Protein AF-A0A800JQ30-F1 (afdb_monomer_lite)

Radius of gyration: 18.28 Å; chains: 1; bounding box: 41×37×45 Å

Secondary structure (DSSP, 8-state):
----PPP---S---------TTS-HHHHHHHHHHHHHHTT--------PPP--PPPTT---

Structure (mmCIF, N/CA/C/O backbone):
data_AF-A0A800JQ30-F1
#
_entry.id   AF-A0A800JQ30-F1
#
loop_
_atom_site.group_PDB
_atom_site.id
_atom_site.type_symbol
_atom_site.label_atom_id
_atom_site.label_alt_id
_atom_site.label_comp_id
_atom_site.label_asym_id
_atom_site.label_en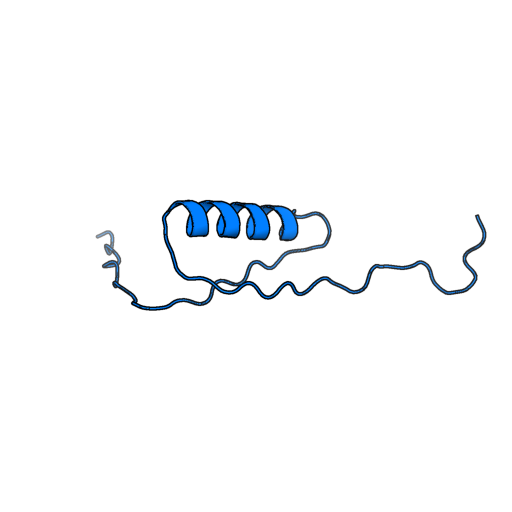tity_id
_atom_site.label_seq_id
_atom_site.pdbx_PDB_ins_code
_atom_site.Cartn_x
_atom_site.Cartn_y
_atom_site.Cartn_z
_atom_site.occupancy
_atom_site.B_iso_or_equiv
_atom_site.auth_seq_id
_atom_site.auth_comp_id
_atom_site.auth_asym_id
_atom_site.auth_atom_id
_atom_site.pdbx_PDB_model_num
ATOM 1 N N . MET A 1 1 ? -16.581 31.352 10.470 1.00 51.28 1 MET A N 1
ATOM 2 C CA . MET A 1 1 ? -16.813 30.192 11.355 1.00 51.28 1 MET A CA 1
ATOM 3 C C . MET A 1 1 ? -16.238 28.972 10.662 1.00 51.28 1 MET A C 1
ATOM 5 O O . MET A 1 1 ? -16.608 28.735 9.523 1.00 51.28 1 MET A O 1
ATOM 9 N N . SER A 1 2 ? -15.279 28.282 11.283 1.00 58.25 2 SER A N 1
ATOM 10 C CA . SER A 1 2 ? -14.658 27.089 10.697 1.00 58.25 2 SER A CA 1
ATOM 11 C C . SER A 1 2 ? -15.631 25.917 10.822 1.00 58.25 2 SER A C 1
ATOM 13 O O . SER A 1 2 ? -15.980 25.523 11.936 1.00 58.25 2 SER A O 1
ATOM 15 N N . THR A 1 3 ? -16.137 25.413 9.701 1.00 64.12 3 THR A N 1
ATOM 16 C CA . THR A 1 3 ? -16.960 24.201 9.658 1.00 64.12 3 THR A CA 1
ATOM 17 C C . THR A 1 3 ? -16.097 23.014 10.066 1.00 64.12 3 THR A C 1
ATOM 19 O O . THR A 1 3 ? -15.249 22.565 9.300 1.00 64.12 3 THR A O 1
ATOM 22 N N . LYS A 1 4 ? -16.296 22.510 11.288 1.00 69.75 4 LYS A N 1
ATOM 23 C CA . LYS A 1 4 ? -15.758 21.210 11.695 1.00 69.75 4 LYS A CA 1
ATOM 24 C C . LYS A 1 4 ? -16.473 20.131 10.889 1.00 69.75 4 LYS A C 1
ATOM 26 O O . LYS A 1 4 ? -17.660 19.895 11.101 1.00 69.75 4 LYS A O 1
ATOM 31 N N . THR A 1 5 ? -15.751 19.483 9.985 1.00 79.62 5 THR A N 1
ATOM 32 C CA . THR A 1 5 ? -16.195 18.229 9.377 1.00 79.62 5 THR A CA 1
ATOM 33 C C . THR A 1 5 ? -16.346 17.202 10.496 1.00 79.62 5 THR A C 1
ATOM 35 O O . THR A 1 5 ? -15.381 16.924 11.208 1.00 79.62 5 THR A O 1
ATOM 38 N N . GLN A 1 6 ? -17.561 16.694 10.710 1.00 84.38 6 GLN A N 1
ATOM 39 C CA . GLN A 1 6 ? -17.774 15.579 11.630 1.00 84.38 6 GLN A CA 1
ATOM 40 C C . GLN A 1 6 ? -17.170 14.324 11.001 1.00 84.38 6 GLN A C 1
ATOM 42 O O . GLN A 1 6 ? -17.446 14.028 9.839 1.00 84.38 6 GLN A O 1
ATOM 47 N N . ALA A 1 7 ? -16.320 13.625 11.752 1.00 87.19 7 ALA A N 1
ATOM 48 C CA . ALA A 1 7 ? -15.816 12.326 11.341 1.00 87.19 7 ALA A CA 1
ATOM 49 C C . ALA A 1 7 ? -16.984 11.335 11.304 1.00 87.19 7 ALA A C 1
ATOM 51 O O . ALA A 1 7 ? -17.796 11.293 12.229 1.00 87.19 7 ALA A O 1
ATOM 52 N N . VAL A 1 8 ? -17.077 10.583 10.213 1.00 91.44 8 VAL A N 1
ATOM 53 C CA . VAL A 1 8 ? -18.055 9.510 10.045 1.00 91.44 8 VAL A CA 1
ATOM 54 C C . VAL A 1 8 ? -17.299 8.202 10.202 1.00 91.44 8 VAL A C 1
ATOM 56 O O . VAL A 1 8 ? -16.324 7.976 9.489 1.00 91.44 8 VAL A O 1
ATOM 59 N N . GLU A 1 9 ? -17.739 7.371 11.141 1.00 91.81 9 GLU A N 1
ATOM 60 C CA . GLU A 1 9 ? -17.232 6.008 11.303 1.00 91.81 9 GLU A CA 1
ATOM 61 C C . GLU A 1 9 ? -17.748 5.142 10.148 1.00 91.81 9 GLU A C 1
ATOM 63 O O . GLU A 1 9 ? -18.939 5.174 9.823 1.00 91.81 9 GLU A O 1
ATOM 68 N N . LEU A 1 10 ? -16.847 4.399 9.507 1.00 93.25 10 LEU A N 1
ATOM 69 C CA . LEU A 1 10 ? -17.154 3.508 8.390 1.00 93.25 10 LEU A CA 1
ATOM 70 C C . LEU A 1 10 ? -16.646 2.105 8.719 1.00 93.25 10 LEU A C 1
ATOM 72 O O . LEU A 1 10 ? -15.479 1.948 9.064 1.00 93.25 10 LEU A O 1
ATOM 76 N N . ASP A 1 11 ? -17.499 1.095 8.545 1.00 93.88 11 ASP A N 1
ATOM 77 C CA . ASP A 1 11 ? -17.135 -0.304 8.815 1.00 93.88 11 ASP A CA 1
ATOM 78 C C . ASP A 1 11 ? -16.126 -0.858 7.794 1.00 93.88 11 ASP A C 1
ATOM 80 O O . ASP A 1 11 ? -15.305 -1.712 8.118 1.00 93.88 11 ASP A O 1
ATOM 84 N N . GLN A 1 12 ? -16.193 -0.393 6.542 1.00 94.94 12 GLN A N 1
ATOM 85 C CA . GLN A 1 12 ? -15.315 -0.818 5.453 1.00 94.94 12 GLN A CA 1
ATOM 86 C C . GLN A 1 12 ? -14.997 0.349 4.523 1.00 94.94 12 GLN A C 1
ATOM 88 O O . GLN A 1 12 ? -15.867 1.159 4.192 1.00 94.94 12 GLN A O 1
ATOM 93 N N . VAL A 1 13 ? -13.749 0.406 4.056 1.00 94.81 13 VAL A N 1
ATOM 94 C CA . VAL A 1 13 ? -13.269 1.428 3.121 1.00 94.81 13 VAL A CA 1
ATOM 95 C C . VAL A 1 13 ? -12.361 0.821 2.060 1.00 94.81 13 VAL A C 1
ATOM 97 O O . VAL A 1 13 ? -11.659 -0.158 2.301 1.00 94.81 13 VAL A O 1
ATOM 100 N N . VAL A 1 14 ? -12.351 1.438 0.879 1.00 94.88 14 VAL A N 1
ATOM 101 C CA . VAL A 1 14 ? -11.393 1.140 -0.189 1.00 94.88 14 VAL A CA 1
ATOM 102 C C . VAL A 1 14 ? -10.488 2.351 -0.360 1.00 94.88 14 VAL A C 1
ATOM 104 O O . VAL A 1 14 ? -10.969 3.465 -0.568 1.00 94.88 14 VAL A O 1
ATOM 107 N N . ILE A 1 15 ? -9.177 2.130 -0.289 1.00 93.88 15 ILE A N 1
ATOM 108 C CA . ILE A 1 15 ? -8.159 3.171 -0.447 1.00 93.88 15 ILE A CA 1
ATOM 109 C C . ILE A 1 15 ? -7.354 2.860 -1.705 1.00 93.88 15 ILE A C 1
ATOM 111 O O . ILE A 1 15 ? -6.810 1.766 -1.846 1.00 93.88 15 ILE A O 1
ATOM 115 N N . LYS A 1 16 ? -7.270 3.829 -2.623 1.00 93.56 16 LYS A N 1
ATOM 116 C CA . LYS A 1 16 ? -6.444 3.737 -3.830 1.00 93.56 16 LYS A CA 1
ATOM 117 C C . LYS A 1 16 ? -5.301 4.740 -3.745 1.00 93.56 16 LYS A C 1
ATOM 119 O O . LYS A 1 16 ? -5.537 5.945 -3.745 1.00 93.56 16 LYS A O 1
ATOM 124 N N . PHE A 1 17 ? -4.075 4.231 -3.737 1.00 92.69 17 PHE A N 1
ATOM 125 C CA . PHE A 1 17 ? -2.879 5.037 -3.957 1.00 92.69 17 PHE A CA 1
ATOM 126 C C . PHE A 1 17 ? -2.619 5.128 -5.462 1.00 92.69 17 PHE A C 1
ATOM 128 O O . PHE A 1 17 ? -2.570 4.108 -6.149 1.00 92.69 17 PHE A O 1
ATOM 135 N N . ALA A 1 18 ? -2.504 6.347 -5.980 1.00 92.00 18 ALA A N 1
ATOM 136 C CA . ALA A 1 18 ? -2.257 6.625 -7.389 1.00 92.00 18 ALA A CA 1
ATOM 137 C C . ALA A 1 18 ? -1.305 7.817 -7.510 1.00 92.00 18 ALA A C 1
ATOM 139 O O . ALA A 1 18 ? -1.375 8.748 -6.712 1.00 92.00 18 ALA A O 1
ATOM 140 N N . GLY A 1 19 ? -0.427 7.768 -8.505 1.00 89.38 19 GLY A N 1
ATOM 141 C CA . GLY A 1 19 ? 0.653 8.727 -8.709 1.00 89.38 19 GLY A CA 1
ATOM 142 C C . GLY A 1 19 ? 1.530 8.291 -9.876 1.00 89.38 19 GLY A C 1
ATOM 143 O O . GLY A 1 19 ? 1.334 7.196 -10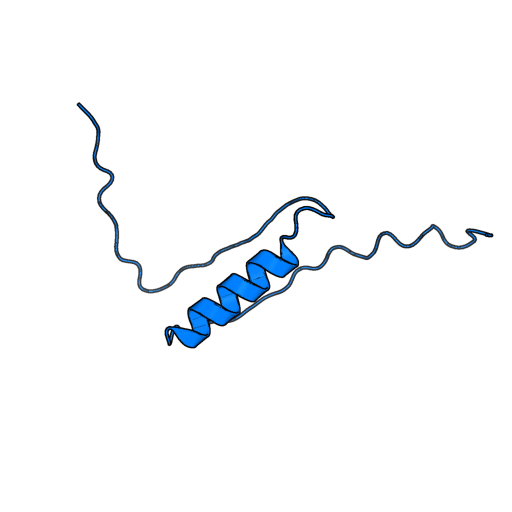.419 1.00 89.38 19 GLY A O 1
ATOM 144 N N . ASP A 1 20 ? 2.475 9.141 -10.256 1.00 86.81 20 ASP A N 1
ATOM 145 C CA . ASP A 1 20 ? 3.321 8.899 -11.416 1.00 86.81 20 ASP A CA 1
ATOM 146 C C . ASP A 1 20 ? 4.427 7.883 -11.101 1.00 86.81 20 ASP A C 1
ATOM 148 O O . ASP A 1 20 ? 4.766 7.579 -9.949 1.00 86.81 20 ASP A O 1
ATOM 152 N N . SER A 1 21 ? 5.013 7.326 -12.161 1.00 81.06 21 SER A N 1
ATOM 153 C CA . SER A 1 21 ? 6.182 6.464 -12.025 1.00 81.06 21 SER A CA 1
ATOM 154 C C . SER A 1 21 ? 7.327 7.246 -11.377 1.00 81.06 21 SER A C 1
ATOM 156 O O . SER A 1 21 ? 7.873 8.164 -11.982 1.00 81.06 21 SER A O 1
ATOM 158 N N . GLY A 1 22 ? 7.719 6.840 -10.169 1.00 85.62 22 GLY A N 1
ATOM 159 C CA . GLY A 1 22 ? 8.756 7.507 -9.375 1.00 85.62 22 GLY A CA 1
ATOM 160 C C . GLY A 1 22 ? 8.235 8.204 -8.116 1.00 85.62 22 GLY A C 1
ATOM 161 O O . GLY A 1 22 ? 9.026 8.424 -7.203 1.00 85.62 22 GLY A O 1
ATOM 162 N N . ASP 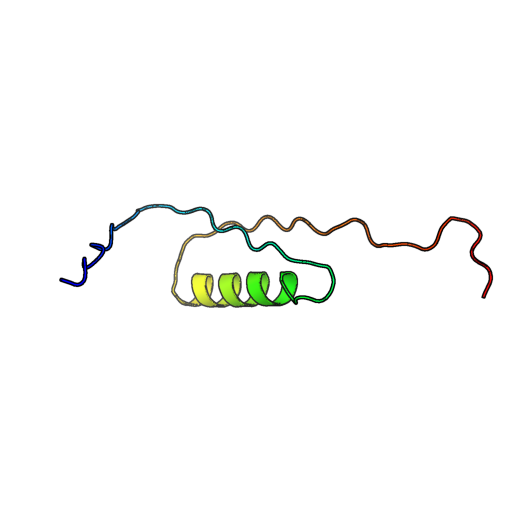A 1 23 ? 6.923 8.431 -7.990 1.00 89.69 23 ASP A N 1
ATOM 163 C CA . ASP A 1 23 ? 6.323 9.087 -6.811 1.00 89.69 23 ASP A CA 1
ATOM 164 C C . ASP A 1 23 ? 6.245 8.178 -5.573 1.00 89.69 23 ASP A C 1
ATOM 166 O O . ASP A 1 23 ? 5.827 8.594 -4.494 1.00 89.69 23 ASP A O 1
ATOM 170 N N . GLY A 1 24 ? 6.628 6.907 -5.713 1.00 91.50 24 GLY A N 1
ATOM 171 C CA . GLY A 1 24 ? 6.701 5.973 -4.593 1.00 91.50 24 GLY A CA 1
ATOM 172 C C . GLY A 1 24 ? 5.361 5.368 -4.169 1.00 91.50 24 GLY A C 1
ATOM 173 O O . GLY A 1 24 ? 5.289 4.797 -3.087 1.00 91.50 24 GLY A O 1
ATOM 174 N N . MET A 1 25 ? 4.319 5.406 -5.009 1.00 92.38 25 MET A N 1
ATOM 175 C CA . MET A 1 25 ? 2.995 4.844 -4.673 1.00 92.38 25 MET A CA 1
ATOM 176 C C . MET A 1 25 ? 3.026 3.373 -4.254 1.00 92.38 25 MET A C 1
ATOM 178 O O . MET A 1 25 ? 2.249 2.960 -3.397 1.00 92.38 25 MET A O 1
ATOM 182 N N . GLN A 1 26 ? 3.961 2.596 -4.804 1.00 88.75 26 GLN A N 1
ATOM 183 C CA . GLN A 1 26 ? 4.186 1.212 -4.387 1.00 88.75 26 GLN A CA 1
ATOM 184 C C . GLN A 1 26 ? 4.691 1.145 -2.943 1.00 88.75 26 GLN A C 1
ATOM 186 O O . GLN A 1 26 ? 4.135 0.420 -2.128 1.00 88.75 26 GLN A O 1
ATOM 191 N N . LEU A 1 27 ? 5.701 1.952 -2.601 1.00 92.94 27 LEU A N 1
ATOM 192 C CA . LEU A 1 27 ? 6.249 2.018 -1.248 1.00 92.94 27 LEU A CA 1
ATOM 193 C C . LEU A 1 27 ? 5.198 2.510 -0.247 1.00 92.94 27 LEU A C 1
ATOM 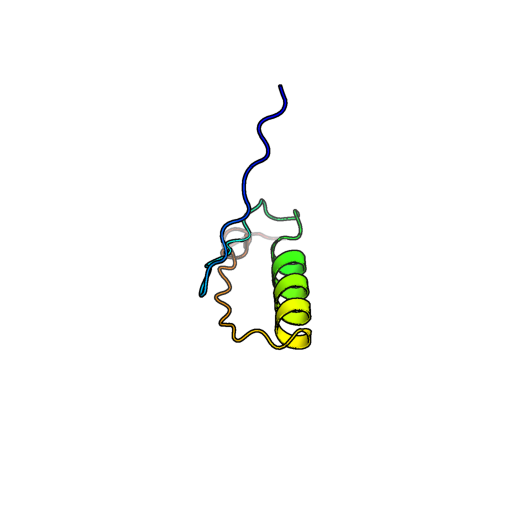195 O O . LEU A 1 27 ? 5.067 1.935 0.833 1.00 92.94 27 LEU A O 1
ATOM 199 N N . THR A 1 28 ? 4.439 3.545 -0.607 1.00 94.94 28 THR A N 1
ATOM 200 C CA . THR A 1 28 ? 3.354 4.073 0.226 1.00 94.94 28 THR A CA 1
ATOM 201 C C . THR A 1 28 ? 2.277 3.020 0.467 1.00 94.94 28 THR A C 1
ATOM 203 O O . THR A 1 28 ? 1.900 2.797 1.616 1.00 94.94 28 THR A O 1
ATOM 206 N N . GLY A 1 29 ? 1.815 2.339 -0.587 1.00 94.38 29 GLY A N 1
ATOM 207 C CA . GLY A 1 29 ? 0.809 1.283 -0.477 1.00 94.38 29 GLY A CA 1
ATOM 208 C C . GLY A 1 29 ? 1.277 0.112 0.388 1.00 94.38 29 GLY A C 1
ATOM 209 O O . GLY A 1 29 ? 0.518 -0.352 1.242 1.00 94.38 29 GLY A O 1
ATOM 210 N N . THR A 1 30 ? 2.534 -0.315 0.233 1.00 94.50 30 THR A N 1
ATOM 211 C CA . THR A 1 30 ? 3.139 -1.363 1.070 1.00 94.50 30 THR A CA 1
ATOM 212 C C . THR A 1 30 ? 3.198 -0.941 2.537 1.00 94.50 30 THR A C 1
ATOM 214 O O . THR A 1 30 ? 2.648 -1.635 3.385 1.00 94.50 30 THR A O 1
ATOM 217 N N . GLN A 1 31 ? 3.763 0.231 2.854 1.00 96.69 31 GLN A N 1
ATOM 218 C CA . GLN A 1 31 ? 3.863 0.691 4.248 1.00 96.69 31 GLN A CA 1
ATOM 219 C C . GLN A 1 31 ? 2.493 0.896 4.909 1.00 96.69 31 GLN A C 1
ATOM 221 O O . GLN A 1 31 ? 2.323 0.584 6.090 1.00 96.69 31 GLN A O 1
ATOM 226 N N . PHE A 1 32 ? 1.510 1.407 4.160 1.00 96.12 32 PHE A N 1
ATOM 227 C CA . PHE A 1 32 ? 0.143 1.556 4.654 1.00 96.12 32 PHE A CA 1
ATOM 228 C C . PHE A 1 32 ? -0.489 0.199 4.971 1.00 96.12 32 PHE A C 1
ATOM 230 O O . PHE A 1 32 ? -1.090 0.034 6.034 1.00 96.12 32 PHE A O 1
ATOM 237 N N . THR A 1 33 ? -0.330 -0.769 4.067 1.00 95.69 33 THR A N 1
ATOM 238 C CA . THR A 1 33 ? -0.825 -2.139 4.247 1.00 95.69 33 THR A CA 1
ATOM 239 C C . THR A 1 33 ? -0.204 -2.775 5.484 1.00 95.69 33 THR A C 1
ATOM 241 O O . THR A 1 33 ? -0.936 -3.238 6.357 1.00 95.69 33 THR A O 1
ATOM 244 N N . ASP A 1 34 ? 1.126 -2.740 5.595 1.00 97.12 34 ASP A N 1
ATOM 245 C CA . ASP A 1 34 ? 1.858 -3.355 6.703 1.00 97.12 34 ASP A CA 1
ATOM 246 C C . ASP A 1 34 ? 1.432 -2.750 8.042 1.00 97.12 34 ASP A C 1
ATOM 248 O O . ASP A 1 34 ? 1.113 -3.468 8.988 1.00 97.12 34 ASP A O 1
ATOM 252 N N . THR A 1 35 ? 1.345 -1.420 8.111 1.00 97.75 35 THR A N 1
ATOM 253 C CA . THR A 1 35 ? 0.906 -0.722 9.326 1.00 97.75 35 THR A CA 1
ATOM 254 C C . THR A 1 35 ? -0.545 -1.062 9.669 1.00 97.75 35 THR A C 1
ATOM 256 O O . THR A 1 35 ? -0.859 -1.308 10.831 1.00 97.75 35 THR A O 1
ATOM 259 N N . SER A 1 36 ? -1.436 -1.119 8.674 1.00 96.56 36 SER A N 1
ATOM 260 C CA . SER A 1 36 ? -2.853 -1.439 8.891 1.00 96.56 36 SER A CA 1
ATOM 261 C C . SER A 1 36 ? -3.039 -2.871 9.396 1.00 96.56 36 SER A C 1
ATOM 263 O O . SER A 1 36 ? -3.812 -3.080 10.334 1.00 96.56 36 SER A O 1
ATOM 265 N N . ALA A 1 37 ? -2.292 -3.830 8.841 1.00 96.44 37 ALA A N 1
ATOM 266 C CA . ALA A 1 37 ? -2.277 -5.216 9.305 1.00 96.44 37 ALA A CA 1
ATOM 267 C C . ALA A 1 37 ? -1.718 -5.329 10.733 1.00 96.44 37 ALA A C 1
ATOM 269 O O . ALA A 1 37 ? -2.298 -6.023 11.566 1.00 96.44 37 ALA A O 1
ATOM 270 N N . LEU A 1 38 ? -0.631 -4.611 11.048 1.00 97.94 38 LEU A N 1
ATOM 271 C CA . LEU A 1 38 ? -0.046 -4.574 12.398 1.00 97.94 38 LEU A CA 1
ATOM 272 C C . LEU A 1 38 ? -1.010 -4.008 13.447 1.00 97.94 38 LEU A C 1
ATOM 274 O O . LEU A 1 38 ? -0.966 -4.419 14.605 1.00 97.94 38 LEU A O 1
ATOM 278 N N . LEU A 1 39 ? -1.891 -3.091 13.046 1.00 96.94 3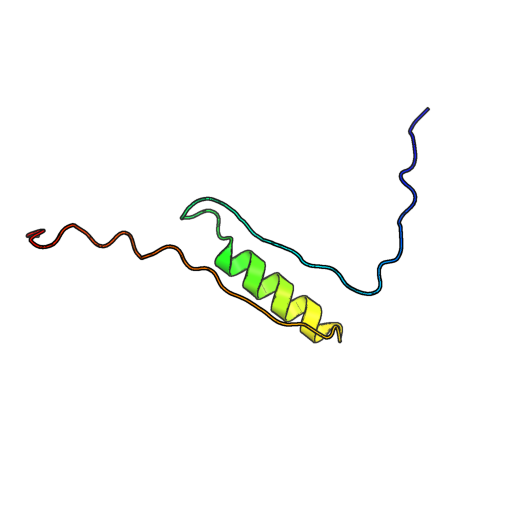9 LEU A N 1
ATOM 279 C CA . LEU A 1 39 ? -2.961 -2.560 13.893 1.00 96.94 39 LEU A CA 1
ATOM 280 C C . LEU A 1 39 ? -4.185 -3.490 13.990 1.00 96.94 39 LEU A C 1
ATOM 282 O O . LEU A 1 39 ? -5.133 -3.164 14.700 1.00 96.94 39 LEU A O 1
ATOM 286 N N . GLY A 1 40 ? -4.163 -4.647 13.320 1.00 96.12 40 GLY A N 1
ATOM 287 C CA . GLY A 1 40 ? -5.207 -5.669 13.399 1.00 96.12 40 GLY A CA 1
ATOM 288 C C . GLY A 1 40 ? -6.387 -5.458 12.451 1.00 96.12 40 GLY A C 1
ATOM 289 O O . GLY A 1 40 ? -7.434 -6.068 12.662 1.00 96.12 40 GLY A O 1
ATOM 290 N N . ASN A 1 41 ? -6.248 -4.610 11.427 1.00 95.75 41 ASN A N 1
ATOM 291 C CA . ASN A 1 41 ? -7.293 -4.453 10.416 1.00 95.75 41 ASN A CA 1
ATOM 292 C C . ASN A 1 41 ? -7.320 -5.664 9.480 1.00 95.75 41 ASN A C 1
ATOM 294 O O . ASN A 1 41 ? -6.274 -6.104 8.999 1.00 95.75 41 ASN A O 1
ATOM 298 N N . ASP A 1 42 ? -8.523 -6.155 9.182 1.00 96.31 42 ASP A N 1
ATOM 299 C CA . ASP A 1 42 ? -8.728 -7.091 8.080 1.00 96.31 42 ASP A CA 1
ATOM 300 C C . ASP A 1 42 ? -8.607 -6.337 6.752 1.00 96.31 42 ASP A C 1
ATOM 302 O O . ASP A 1 42 ? -9.175 -5.252 6.586 1.00 96.31 42 ASP A O 1
ATOM 306 N N . LEU A 1 43 ? -7.817 -6.870 5.824 1.00 95.38 43 LEU A N 1
ATOM 307 C CA . LEU A 1 43 ? -7.500 -6.176 4.585 1.00 95.38 43 LEU A CA 1
ATOM 308 C C . LEU A 1 43 ? -7.210 -7.131 3.433 1.00 95.38 43 LEU A C 1
ATOM 310 O O . LEU A 1 43 ? -6.707 -8.239 3.600 1.00 95.38 43 LEU A O 1
ATOM 314 N N . ALA A 1 44 ? -7.488 -6.637 2.233 1.00 95.00 44 ALA A N 1
ATOM 315 C CA . ALA A 1 44 ? -7.083 -7.244 0.979 1.00 95.00 44 ALA A CA 1
ATOM 316 C C . ALA A 1 44 ? -6.331 -6.197 0.157 1.00 95.00 44 ALA A C 1
ATOM 318 O O . ALA A 1 44 ? -6.759 -5.045 0.062 1.00 95.00 44 ALA A O 1
ATOM 319 N N . THR A 1 45 ? -5.216 -6.598 -0.449 1.00 93.25 45 THR A N 1
ATOM 320 C CA . THR A 1 45 ? -4.442 -5.732 -1.338 1.00 93.25 45 THR A CA 1
ATOM 321 C C . THR A 1 45 ? -4.640 -6.133 -2.788 1.00 93.25 45 THR A C 1
ATOM 323 O O . THR A 1 45 ? -4.777 -7.309 -3.123 1.00 93.25 45 THR A O 1
ATOM 326 N N . PHE A 1 46 ? -4.653 -5.133 -3.665 1.00 91.19 46 PHE A N 1
ATOM 327 C CA . PHE A 1 46 ? -4.752 -5.341 -5.102 1.00 91.19 46 PHE A CA 1
ATOM 328 C C . PHE A 1 46 ? -3.749 -4.430 -5.815 1.00 91.19 46 PHE A C 1
ATOM 330 O O . PHE A 1 46 ? -4.065 -3.272 -6.098 1.00 91.19 46 PHE A O 1
ATOM 337 N N . PRO A 1 47 ? -2.508 -4.899 -6.028 1.00 84.88 47 PRO A N 1
ATOM 338 C CA . PRO A 1 47 ? -1.504 -4.099 -6.703 1.00 84.88 47 PRO A CA 1
ATOM 339 C C . PRO A 1 47 ? -1.815 -3.995 -8.200 1.00 84.88 47 PRO A C 1
ATOM 341 O O . PRO A 1 47 ? -2.024 -5.000 -8.877 1.00 84.88 47 PRO A O 1
ATOM 344 N N . ASP A 1 48 ? -1.800 -2.767 -8.710 1.00 82.25 48 ASP A N 1
ATOM 345 C CA . ASP A 1 48 ? -1.948 -2.439 -10.128 1.00 82.25 48 ASP A CA 1
ATOM 346 C C . ASP A 1 48 ? -0.643 -1.789 -10.597 1.00 82.25 48 ASP A C 1
ATOM 348 O O . ASP A 1 48 ? -0.447 -0.575 -10.502 1.00 82.25 48 ASP A O 1
ATOM 352 N N . PHE A 1 49 ? 0.324 -2.630 -10.968 1.00 72.00 49 PHE A N 1
ATOM 353 C CA . PHE A 1 49 ? 1.617 -2.160 -11.447 1.00 72.00 49 PHE A CA 1
ATOM 354 C C . PHE A 1 49 ? 1.474 -1.709 -12.903 1.00 72.00 49 PHE A C 1
ATOM 356 O O . PHE A 1 49 ? 0.967 -2.485 -13.719 1.00 72.00 49 PHE A O 1
ATOM 363 N N . PRO A 1 50 ? 1.951 -0.504 -13.273 1.00 70.00 50 PRO A N 1
ATOM 364 C CA . PRO A 1 50 ? 2.028 -0.151 -14.680 1.00 70.00 50 PRO A CA 1
ATOM 365 C C . PRO A 1 50 ? 2.871 -1.208 -15.397 1.00 70.00 50 PRO A C 1
ATOM 367 O O . PRO A 1 50 ? 3.852 -1.708 -14.839 1.00 70.00 50 PRO A O 1
ATOM 370 N N . ALA A 1 51 ? 2.502 -1.546 -16.635 1.00 67.25 51 ALA A N 1
ATOM 371 C CA . ALA A 1 51 ? 3.401 -2.305 -17.493 1.00 67.25 51 ALA A CA 1
ATOM 372 C C . ALA A 1 51 ? 4.758 -1.587 -17.478 1.00 67.25 51 ALA A C 1
ATOM 374 O O . ALA A 1 51 ? 4.801 -0.378 -17.716 1.00 67.25 51 ALA A O 1
ATOM 375 N N . GLU A 1 52 ? 5.839 -2.299 -17.137 1.00 60.28 52 GLU A N 1
ATOM 376 C CA . GLU A 1 52 ? 7.197 -1.755 -17.227 1.00 60.28 52 GLU A CA 1
ATOM 377 C C . GLU A 1 52 ? 7.325 -0.980 -18.542 1.00 60.28 52 GLU A C 1
ATOM 379 O O . GLU A 1 52 ? 6.957 -1.507 -19.600 1.00 60.28 52 GLU A O 1
ATOM 384 N N . ILE A 1 53 ? 7.854 0.252 -18.497 1.00 66.44 53 ILE A N 1
ATOM 385 C CA . ILE A 1 53 ? 8.294 0.949 -19.711 1.00 66.44 53 ILE A CA 1
ATOM 386 C C . ILE A 1 53 ? 9.516 0.185 -20.213 1.00 66.44 53 ILE A C 1
ATOM 388 O O . ILE A 1 53 ? 10.668 0.543 -19.973 1.00 66.44 53 ILE A O 1
ATOM 392 N N . ARG A 1 54 ? 9.260 -0.945 -20.862 1.00 67.62 54 ARG A N 1
ATOM 393 C CA . ARG A 1 54 ? 10.273 -1.696 -21.569 1.00 67.62 54 ARG A CA 1
ATOM 394 C C . ARG A 1 54 ? 10.591 -0.901 -22.822 1.00 67.62 54 ARG A C 1
ATOM 396 O O . ARG A 1 54 ? 9.687 -0.453 -23.530 1.00 67.62 54 ARG A O 1
ATOM 403 N N . ALA A 1 55 ? 11.880 -0.729 -23.089 1.00 76.94 55 ALA A N 1
ATOM 404 C CA . ALA A 1 55 ? 12.314 -0.145 -24.343 1.00 76.94 55 ALA A CA 1
ATOM 405 C C . ALA A 1 55 ? 11.668 -0.915 -25.518 1.00 76.94 55 ALA A C 1
ATOM 407 O O . ALA A 1 55 ? 11.462 -2.133 -25.398 1.00 76.94 55 ALA A O 1
ATOM 408 N N . PRO A 1 56 ? 11.300 -0.241 -26.624 1.00 80.88 56 PRO A N 1
ATOM 409 C CA . PRO A 1 56 ? 10.743 -0.915 -27.788 1.00 80.88 56 PRO A CA 1
ATOM 410 C C . PRO A 1 56 ? 11.594 -2.124 -28.192 1.00 80.88 56 PRO A C 1
ATOM 412 O O . PRO A 1 56 ? 12.819 -2.115 -28.059 1.00 80.88 56 PRO A O 1
ATOM 415 N N . GLN A 1 57 ? 10.948 -3.177 -28.695 1.00 80.38 57 GLN A N 1
ATOM 416 C CA . GLN A 1 57 ? 11.673 -4.325 -29.242 1.00 80.38 57 GLN A CA 1
ATOM 417 C C . GLN A 1 57 ? 12.708 -3.838 -30.267 1.00 80.38 57 GLN A C 1
ATOM 419 O O . GLN A 1 57 ? 12.357 -3.140 -31.216 1.00 80.38 57 GLN A O 1
ATOM 424 N N . GLY A 1 58 ? 13.980 -4.189 -30.053 1.00 80.31 58 GLY A N 1
ATOM 425 C CA . GLY A 1 58 ? 15.092 -3.771 -30.911 1.00 80.31 58 GLY A CA 1
ATOM 426 C C . GLY A 1 58 ? 15.920 -2.578 -30.418 1.00 80.31 58 GLY A C 1
ATOM 427 O O . GLY A 1 58 ? 16.775 -2.117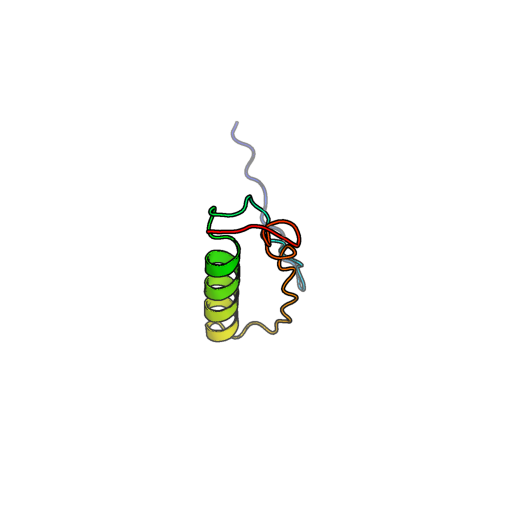 -31.169 1.00 80.31 58 GLY A O 1
ATOM 428 N N . THR A 1 59 ? 15.730 -2.078 -29.191 1.00 74.50 59 THR A N 1
ATOM 429 C CA . THR A 1 59 ? 16.686 -1.125 -28.597 1.00 74.50 59 THR A CA 1
ATOM 430 C C . THR A 1 59 ? 18.063 -1.778 -28.442 1.00 74.50 59 THR A C 1
ATOM 432 O O . THR A 1 59 ? 18.225 -2.747 -27.702 1.00 74.50 59 THR A O 1
ATOM 435 N N . VAL A 1 60 ? 19.044 -1.253 -29.174 1.00 74.75 60 VAL A N 1
ATOM 436 C CA . VAL A 1 60 ? 20.457 -1.661 -29.137 1.00 74.75 60 VAL A CA 1
ATOM 437 C C . VAL A 1 60 ? 21.201 -0.721 -28.166 1.00 74.75 60 VAL A C 1
ATOM 439 O O . VAL A 1 60 ? 20.852 0.462 -28.166 1.00 74.75 60 VAL A O 1
ATOM 442 N N . PRO A 1 61 ? 22.145 -1.209 -27.329 1.00 70.88 61 PRO A N 1
ATOM 443 C CA . PRO A 1 61 ? 22.886 -0.381 -26.367 1.00 70.88 61 PRO A CA 1
ATOM 444 C C . PRO A 1 61 ? 23.688 0.762 -26.994 1.00 70.88 61 PRO A C 1
ATOM 446 O O . PRO A 1 61 ? 24.188 0.578 -28.128 1.00 70.88 61 PRO A O 1
#

Sequence (61 aa):
MSTKTQAVELDQVVIKFAGDSGDGMQLTGTQFTDTSALLGNDLATFPDFPAEIRAPQGTVP

Foldseek 3Di:
DDDDDDDDDDPDDDDDQDDDVPPCSVVVLVVVVVVCVVVPDDDDDDDDDPDPPDPPPPDDD

pLDDT: mean 86.02, std 11.63, range [51.28, 97.94]